Protein AF-R5IUL6-F1 (afdb_monomer)

Secondary structure (DSSP, 8-state):
-------EEEEETTEEEEEEEEEEETTEEEEEEEEE-TTSSSEEEEEEEEEEEEETTEEEEEE--HHHHHHHHHHHHHHHHHHHH-HHHHHHHHHTT-

Structure (mmCIF, N/CA/C/O backbone):
data_AF-R5IUL6-F1
#
_entry.id   AF-R5IUL6-F1
#
loop_
_atom_site.group_PDB
_atom_site.id
_atom_site.type_symbol
_atom_site.label_atom_id
_atom_site.label_alt_id
_atom_site.label_comp_id
_atom_site.label_asym_id
_atom_site.label_entity_id
_atom_site.label_seq_id
_atom_site.pdbx_PDB_ins_code
_atom_site.Cartn_x
_atom_site.Cartn_y
_atom_site.Cartn_z
_atom_site.occupancy
_atom_site.B_iso_or_equiv
_atom_site.auth_seq_id
_atom_site.auth_comp_id
_atom_site.auth_asym_id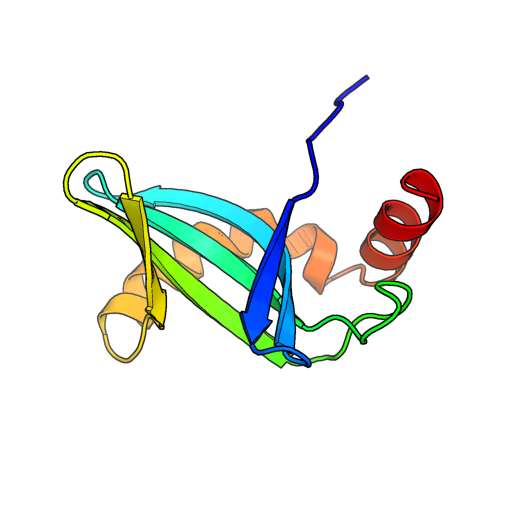
_atom_site.auth_atom_id
_atom_site.pdbx_PDB_model_num
ATOM 1 N N . MET A 1 1 ? 19.784 -0.424 15.870 1.00 31.06 1 MET A N 1
ATOM 2 C CA . MET A 1 1 ? 19.923 -0.282 14.408 1.00 31.06 1 MET A CA 1
ATOM 3 C C . MET A 1 1 ? 18.813 -1.125 13.819 1.00 31.06 1 MET A C 1
ATOM 5 O O . MET A 1 1 ? 18.968 -2.335 13.747 1.00 31.06 1 MET A O 1
ATOM 9 N N . GLU A 1 2 ? 17.646 -0.533 13.577 1.00 32.31 2 GLU A N 1
ATOM 10 C CA . GLU A 1 2 ? 16.545 -1.252 12.932 1.00 32.31 2 GLU A CA 1
ATOM 11 C C . GLU A 1 2 ? 16.797 -1.233 11.428 1.00 32.31 2 GLU A C 1
ATOM 13 O O . GLU A 1 2 ? 16.511 -0.251 10.750 1.00 32.31 2 GLU A O 1
ATOM 18 N N . ASN A 1 3 ? 17.397 -2.310 10.925 1.00 36.06 3 ASN A N 1
ATOM 19 C CA . ASN A 1 3 ? 17.390 -2.625 9.501 1.00 36.06 3 ASN A CA 1
ATOM 20 C C . ASN A 1 3 ? 15.995 -3.156 9.153 1.00 36.06 3 ASN A C 1
ATOM 22 O O . ASN A 1 3 ? 15.814 -4.358 8.961 1.00 36.06 3 ASN A O 1
ATOM 26 N N . GLY A 1 4 ? 14.996 -2.273 9.140 1.00 41.00 4 GLY A N 1
ATOM 27 C CA . GLY A 1 4 ? 13.748 -2.566 8.451 1.00 41.00 4 GLY A CA 1
ATOM 28 C C . GLY A 1 4 ? 14.083 -2.653 6.970 1.00 41.00 4 GLY A C 1
ATOM 29 O O . GLY A 1 4 ? 14.402 -1.638 6.361 1.00 41.00 4 GLY A O 1
ATOM 30 N N . LEU A 1 5 ? 14.114 -3.865 6.416 1.00 46.88 5 LEU A N 1
ATOM 31 C CA . LEU A 1 5 ? 14.181 -4.074 4.973 1.00 46.88 5 LEU A CA 1
ATOM 32 C C . LEU A 1 5 ? 12.948 -3.407 4.364 1.00 46.88 5 LEU A C 1
ATOM 34 O O . LEU A 1 5 ? 11.843 -3.943 4.396 1.00 46.88 5 LEU A O 1
ATOM 38 N N . HIS A 1 6 ? 13.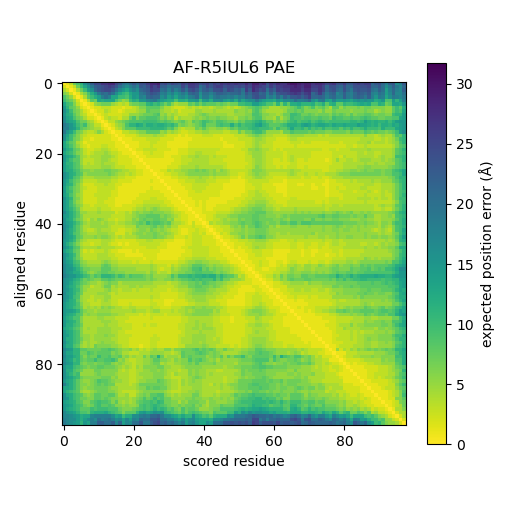138 -2.187 3.884 1.00 64.19 6 HIS A N 1
ATOM 39 C CA . HIS A 1 6 ? 12.116 -1.461 3.166 1.00 64.19 6 HIS A CA 1
ATOM 40 C C . HIS A 1 6 ? 11.884 -2.169 1.832 1.00 64.19 6 HIS A C 1
ATOM 42 O O . HIS A 1 6 ? 12.829 -2.429 1.090 1.00 64.19 6 HIS A O 1
ATOM 48 N N . THR A 1 7 ? 10.634 -2.550 1.576 1.00 79.44 7 THR A N 1
ATOM 49 C CA . THR A 1 7 ? 10.262 -3.374 0.422 1.00 79.44 7 THR A CA 1
ATOM 50 C C . THR A 1 7 ? 9.583 -2.493 -0.620 1.00 79.44 7 THR A C 1
ATOM 52 O O . THR A 1 7 ? 8.607 -1.807 -0.307 1.00 79.44 7 THR A O 1
ATOM 55 N N . VAL A 1 8 ? 10.106 -2.509 -1.847 1.00 80.81 8 VAL A N 1
ATOM 56 C CA . VAL A 1 8 ? 9.427 -1.975 -3.032 1.00 80.81 8 VAL A CA 1
ATOM 57 C C . VAL A 1 8 ? 8.767 -3.146 -3.753 1.00 80.81 8 VAL A C 1
ATOM 59 O O . VAL A 1 8 ? 9.397 -4.175 -3.990 1.00 80.81 8 VAL A O 1
ATOM 62 N N . VAL A 1 9 ? 7.484 -2.994 -4.052 1.00 83.19 9 VAL A N 1
ATOM 63 C CA . VAL A 1 9 ? 6.660 -3.933 -4.806 1.00 83.19 9 VAL A CA 1
ATOM 64 C C . VAL A 1 9 ? 6.456 -3.366 -6.205 1.00 83.19 9 VAL A C 1
ATOM 66 O O . VAL A 1 9 ? 6.085 -2.203 -6.351 1.00 83.19 9 VAL A O 1
ATOM 69 N N . GLU A 1 10 ? 6.685 -4.183 -7.225 1.00 83.00 10 GLU A N 1
ATOM 70 C CA . GLU A 1 10 ? 6.459 -3.828 -8.626 1.00 83.00 10 GLU A CA 1
ATOM 71 C C . GLU A 1 10 ? 5.288 -4.658 -9.159 1.00 83.00 10 GLU A C 1
ATOM 73 O O . GLU A 1 10 ? 5.341 -5.889 -9.126 1.00 83.00 10 GLU A O 1
ATOM 78 N N . PHE A 1 11 ? 4.212 -3.994 -9.590 1.00 76.94 11 PHE A N 1
ATOM 79 C CA . PHE A 1 11 ? 3.057 -4.673 -10.195 1.00 76.94 11 PHE A CA 1
ATOM 80 C C . PHE A 1 11 ? 3.217 -4.822 -11.711 1.00 76.94 11 PHE A C 1
ATOM 82 O O . PHE A 1 11 ? 2.839 -5.855 -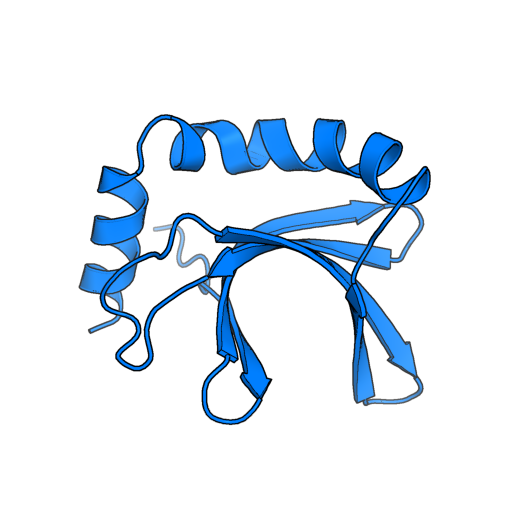12.251 1.00 76.94 11 PHE A O 1
ATOM 89 N N . ASP A 1 12 ? 3.813 -3.822 -12.368 1.00 77.06 12 ASP A N 1
ATOM 90 C CA . ASP A 1 12 ? 4.091 -3.762 -13.808 1.00 77.06 12 ASP A CA 1
ATOM 91 C C . ASP A 1 12 ? 5.398 -2.981 -14.057 1.00 77.06 12 ASP A C 1
ATOM 93 O O . ASP A 1 12 ? 5.836 -2.238 -13.180 1.00 77.06 12 ASP A O 1
ATOM 97 N N . GLU A 1 13 ? 5.951 -3.047 -15.282 1.00 74.62 13 GLU A N 1
ATOM 98 C CA . GLU A 1 13 ? 7.219 -2.402 -15.716 1.00 74.62 13 GLU A CA 1
ATOM 99 C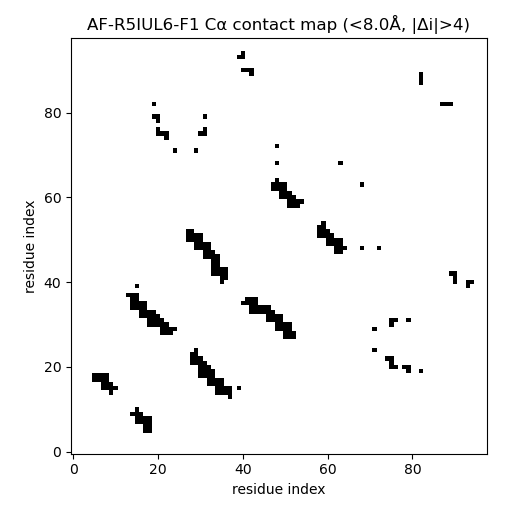 C . GLU A 1 13 ? 7.350 -0.904 -15.383 1.00 74.62 13 GLU A C 1
ATOM 101 O O . GLU A 1 13 ? 8.432 -0.336 -15.505 1.00 74.62 13 GLU A O 1
ATOM 106 N N . ASN A 1 14 ? 6.252 -0.230 -15.031 1.00 76.75 14 ASN A N 1
ATOM 107 C CA . ASN A 1 14 ? 6.274 1.168 -14.622 1.00 76.75 14 ASN A CA 1
ATOM 108 C C . ASN A 1 14 ? 5.419 1.466 -13.381 1.00 76.75 14 ASN A C 1
ATOM 110 O O . ASN A 1 14 ? 5.010 2.614 -13.174 1.00 76.75 14 ASN A O 1
ATOM 114 N N . ASP A 1 15 ? 5.151 0.464 -12.547 1.00 85.69 15 ASP A N 1
ATOM 115 C CA . ASP A 1 15 ? 4.287 0.627 -11.384 1.00 85.69 15 ASP A CA 1
ATOM 116 C C . ASP A 1 15 ? 4.923 0.087 -10.105 1.00 85.69 15 ASP A C 1
ATOM 118 O O . ASP A 1 15 ? 4.748 -1.071 -9.720 1.00 85.69 15 ASP A O 1
ATOM 122 N N . LYS A 1 16 ? 5.690 0.970 -9.457 1.00 90.12 16 LYS A N 1
ATOM 123 C CA . LYS A 1 16 ? 6.462 0.688 -8.250 1.00 90.12 16 LYS A CA 1
ATOM 124 C C . LYS A 1 16 ? 5.820 1.317 -7.024 1.00 90.12 16 LYS A C 1
ATOM 126 O O . LYS A 1 16 ? 5.405 2.478 -7.031 1.00 90.12 16 LYS A O 1
ATOM 131 N N . TRP A 1 17 ? 5.798 0.552 -5.944 1.00 92.00 17 TRP A N 1
ATOM 132 C CA . TRP A 1 17 ? 5.108 0.899 -4.714 1.00 92.00 17 TRP A CA 1
ATOM 133 C C . TRP A 1 17 ? 5.967 0.579 -3.508 1.00 92.00 17 TRP A C 1
ATOM 135 O O . TRP A 1 17 ? 6.453 -0.532 -3.341 1.00 92.00 17 TRP A O 1
ATOM 145 N N . PHE A 1 18 ? 6.127 1.550 -2.629 1.00 89.88 18 PHE A N 1
ATOM 146 C CA . PHE A 1 18 ? 6.867 1.404 -1.394 1.00 89.88 18 PHE A CA 1
ATOM 147 C C . PHE A 1 18 ? 5.939 0.990 -0.253 1.00 89.88 18 PHE A C 1
ATOM 149 O O . PHE A 1 18 ? 4.892 1.604 -0.031 1.00 89.88 18 PHE A O 1
ATOM 156 N N . VAL A 1 19 ? 6.340 -0.027 0.506 1.00 90.94 19 VAL A N 1
ATOM 157 C CA . VAL A 1 19 ? 5.593 -0.513 1.669 1.00 90.94 19 VAL A CA 1
ATOM 158 C C . VAL A 1 19 ? 5.828 0.397 2.881 1.00 90.94 19 VAL A C 1
ATOM 160 O O . VAL A 1 19 ? 6.918 0.426 3.450 1.00 90.94 19 VAL A O 1
ATOM 163 N N . LEU A 1 20 ? 4.788 1.117 3.307 1.00 88.31 20 LEU A N 1
ATOM 164 C CA . LEU A 1 20 ? 4.814 2.000 4.482 1.00 88.31 20 LEU A CA 1
ATOM 165 C C . LEU A 1 20 ? 4.565 1.261 5.793 1.00 88.31 20 LEU A C 1
ATOM 167 O O . LEU A 1 20 ? 5.171 1.574 6.814 1.00 88.31 20 LEU A O 1
ATOM 171 N N . ALA A 1 21 ? 3.626 0.321 5.773 1.00 89.06 21 ALA A N 1
ATOM 172 C CA . ALA A 1 21 ? 3.230 -0.448 6.940 1.00 89.06 21 ALA A CA 1
ATOM 173 C C . ALA A 1 21 ? 2.680 -1.801 6.503 1.00 89.06 21 ALA A C 1
ATOM 175 O O . ALA A 1 21 ? 2.038 -1.905 5.459 1.00 89.06 21 ALA A O 1
ATOM 176 N N . GLU A 1 22 ? 2.874 -2.821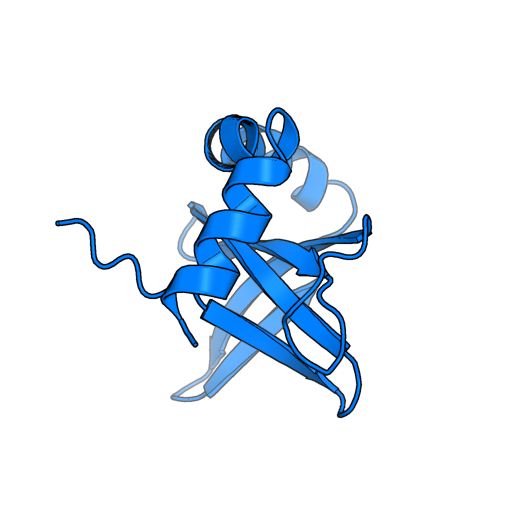 7.334 1.00 91.56 22 GLU A N 1
ATOM 177 C CA . GLU A 1 22 ? 2.328 -4.155 7.105 1.00 91.56 22 GLU A CA 1
ATOM 178 C C . GLU A 1 22 ? 1.721 -4.721 8.377 1.00 91.56 22 GLU A C 1
ATOM 180 O O . GLU A 1 22 ? 2.193 -4.464 9.489 1.00 91.56 22 GLU A O 1
ATOM 185 N N . LYS A 1 23 ? 0.676 -5.532 8.222 1.00 91.25 23 LYS A N 1
ATOM 186 C CA . LYS A 1 23 ? 0.051 -6.224 9.344 1.00 91.25 23 LYS A CA 1
ATOM 187 C C . LYS A 1 23 ? -0.606 -7.517 8.917 1.00 91.25 23 LYS A C 1
ATOM 189 O O . LYS A 1 23 ? -1.248 -7.594 7.874 1.00 91.25 23 LYS A O 1
ATOM 194 N N . ILE A 1 24 ? -0.501 -8.529 9.769 1.00 90.50 24 ILE A N 1
ATOM 195 C CA . ILE A 1 24 ? -1.214 -9.789 9.577 1.00 90.50 24 ILE A CA 1
ATOM 196 C C . ILE A 1 24 ? -2.578 -9.680 10.259 1.00 90.50 24 ILE A C 1
ATOM 198 O O . ILE A 1 24 ? -2.660 -9.502 11.474 1.00 90.50 24 ILE A O 1
ATOM 202 N N . ILE A 1 25 ? -3.652 -9.802 9.481 1.00 88.75 25 ILE A N 1
ATOM 203 C CA . ILE A 1 25 ? -5.037 -9.772 9.961 1.00 88.75 25 ILE A CA 1
ATOM 204 C C . ILE A 1 25 ? -5.710 -11.060 9.486 1.00 88.75 25 ILE A C 1
ATOM 206 O O . ILE A 1 25 ? -5.761 -11.338 8.292 1.00 88.75 25 ILE A O 1
ATOM 210 N N . ASN A 1 26 ? -6.208 -11.871 10.424 1.00 87.50 26 ASN A N 1
ATOM 211 C CA . ASN A 1 26 ? -6.857 -13.160 10.136 1.00 87.50 26 ASN A CA 1
ATOM 212 C C . ASN A 1 26 ? -6.020 -14.107 9.247 1.00 87.50 26 ASN A C 1
ATOM 214 O O . ASN A 1 26 ? -6.570 -14.851 8.442 1.00 87.50 26 ASN A O 1
ATOM 218 N N . GLY A 1 27 ? -4.691 -14.074 9.386 1.00 85.56 27 GLY A N 1
ATOM 219 C CA . GLY A 1 27 ? -3.773 -14.937 8.633 1.00 85.56 27 GLY A CA 1
ATOM 220 C C . GLY A 1 27 ? -3.384 -14.427 7.242 1.00 85.56 27 GLY A C 1
ATOM 221 O O . GLY A 1 27 ? -2.564 -15.064 6.592 1.00 85.56 27 GLY A O 1
ATOM 222 N N . SER A 1 28 ? -3.906 -13.282 6.796 1.00 90.06 28 SER A N 1
ATOM 223 C CA . SER A 1 28 ? -3.456 -12.618 5.566 1.00 90.06 28 SER A CA 1
ATOM 224 C C . SER A 1 28 ? -2.584 -11.409 5.890 1.00 90.06 28 SER A C 1
ATOM 226 O O . SER A 1 28 ? -2.878 -10.675 6.837 1.00 90.06 28 SER A O 1
ATOM 228 N N . LYS A 1 29 ? -1.518 -11.197 5.112 1.00 92.69 29 LYS A N 1
ATOM 229 C CA . LYS A 1 29 ? -0.673 -10.000 5.212 1.00 92.69 29 LYS A CA 1
ATOM 230 C C . LYS A 1 29 ? -1.346 -8.872 4.436 1.00 92.69 29 LYS A C 1
ATOM 232 O O . LYS A 1 29 ? -1.683 -9.054 3.273 1.00 92.69 29 LYS A O 1
ATOM 237 N N . TYR A 1 30 ? -1.548 -7.737 5.086 1.00 93.75 30 TYR A N 1
ATOM 238 C CA . TYR A 1 30 ? -2.022 -6.508 4.466 1.00 93.75 30 TYR A CA 1
ATOM 239 C C . TYR A 1 30 ? -0.910 -5.476 4.504 1.00 93.75 30 TYR A C 1
ATOM 241 O O . TYR A 1 30 ? -0.322 -5.267 5.567 1.00 93.75 30 TYR A O 1
ATOM 249 N N . SER A 1 31 ? -0.674 -4.811 3.381 1.00 94.06 31 SER A N 1
ATOM 250 C CA . SER A 1 31 ? 0.390 -3.821 3.236 1.00 94.06 31 SER A CA 1
ATOM 251 C C . SER A 1 31 ? -0.210 -2.498 2.767 1.00 94.06 31 SER A C 1
ATOM 253 O O . SER A 1 31 ? -0.990 -2.468 1.814 1.00 94.06 31 SER A O 1
ATOM 255 N N . TYR A 1 32 ? 0.114 -1.412 3.469 1.00 92.88 32 TYR A N 1
ATOM 256 C CA . TYR A 1 32 ? -0.214 -0.041 3.083 1.00 92.88 32 TYR A CA 1
ATOM 257 C C . TYR A 1 32 ? 0.939 0.503 2.249 1.00 92.88 32 TYR A C 1
ATOM 259 O O . TYR A 1 32 ? 2.078 0.556 2.717 1.00 92.88 32 TYR A O 1
ATOM 267 N N . LEU A 1 33 ? 0.644 0.867 1.011 1.00 92.19 33 LEU A N 1
ATOM 268 C CA . LEU A 1 33 ? 1.621 1.230 0.002 1.00 92.19 33 LEU A CA 1
ATOM 269 C C . LEU A 1 33 ? 1.488 2.703 -0.369 1.00 92.19 33 LEU A C 1
ATOM 271 O O . LEU A 1 33 ? 0.380 3.240 -0.392 1.00 92.19 33 LEU A O 1
ATOM 275 N N . VAL A 1 34 ? 2.611 3.318 -0.722 1.00 91.31 34 VAL A N 1
ATOM 276 C CA . VAL A 1 34 ? 2.670 4.611 -1.411 1.00 91.31 34 VAL A CA 1
ATOM 277 C C . VAL A 1 34 ? 3.419 4.434 -2.720 1.00 91.31 34 VAL A C 1
ATOM 279 O O . VAL A 1 34 ? 4.425 3.725 -2.775 1.00 91.31 34 VAL A O 1
ATOM 282 N N . ARG A 1 35 ? 2.932 5.044 -3.791 1.00 91.56 35 ARG A N 1
ATOM 283 C CA . ARG A 1 35 ? 3.567 4.923 -5.096 1.00 91.56 35 ARG A CA 1
ATOM 284 C C . ARG A 1 35 ? 4.907 5.657 -5.116 1.00 91.56 35 ARG A C 1
ATOM 286 O O . ARG A 1 35 ? 5.056 6.722 -4.517 1.00 91.56 35 ARG A O 1
ATOM 293 N N . VAL A 1 36 ? 5.883 5.099 -5.821 1.00 90.38 36 VAL A N 1
ATOM 294 C CA . VAL A 1 36 ? 7.181 5.737 -6.074 1.00 90.38 36 VAL A CA 1
ATOM 295 C C . VAL A 1 36 ? 7.407 5.889 -7.570 1.00 90.38 36 VAL A C 1
ATOM 297 O O . VAL A 1 36 ? 6.825 5.173 -8.387 1.00 90.38 36 VAL A O 1
ATOM 300 N N . ASN A 1 37 ? 8.233 6.858 -7.950 1.00 88.50 37 ASN A N 1
ATOM 301 C CA . ASN A 1 37 ? 8.633 7.000 -9.343 1.00 88.50 37 ASN A CA 1
ATOM 302 C C . ASN A 1 37 ? 9.567 5.854 -9.789 1.00 88.50 37 ASN A C 1
ATOM 304 O O . ASN A 1 37 ? 10.038 5.052 -8.986 1.00 88.50 37 ASN A O 1
ATOM 308 N N . GLN A 1 38 ? 9.860 5.788 -11.091 1.00 85.44 38 GLN A N 1
ATOM 309 C CA . GLN A 1 38 ? 10.676 4.710 -11.673 1.00 85.44 38 GLN A CA 1
ATOM 310 C C . GLN A 1 38 ? 12.071 4.573 -11.059 1.00 85.44 38 GLN A C 1
ATOM 312 O O . GLN A 1 38 ? 12.588 3.460 -10.931 1.00 85.44 38 GLN A O 1
ATOM 317 N N . ASN A 1 39 ? 12.657 5.706 -10.675 1.00 84.25 39 ASN A N 1
ATOM 318 C CA . ASN A 1 39 ? 13.985 5.776 -10.078 1.00 84.25 39 ASN A CA 1
ATOM 319 C C . ASN A 1 39 ? 13.978 5.480 -8.573 1.00 84.25 39 ASN A C 1
ATOM 321 O O . ASN A 1 39 ? 15.050 5.469 -7.976 1.00 84.25 39 ASN A O 1
ATOM 325 N N . GLU A 1 40 ? 12.801 5.273 -7.970 1.00 82.81 40 GLU A N 1
ATOM 326 C CA . GLU A 1 40 ? 12.624 5.061 -6.531 1.00 82.81 40 GLU A CA 1
ATOM 327 C C . GLU A 1 40 ? 13.253 6.190 -5.691 1.00 82.81 40 GLU A C 1
ATOM 329 O O . GLU A 1 40 ? 13.770 5.950 -4.603 1.00 82.81 40 GLU A O 1
ATOM 334 N N . ASP A 1 41 ? 13.227 7.430 -6.199 1.00 81.69 41 ASP A N 1
ATOM 335 C CA . ASP A 1 41 ? 13.832 8.608 -5.554 1.00 81.69 41 ASP A CA 1
ATOM 336 C C . ASP A 1 41 ? 12.802 9.657 -5.095 1.00 81.69 41 ASP A C 1
ATOM 338 O O . ASP A 1 41 ? 13.125 10.543 -4.295 1.00 81.69 41 ASP A O 1
ATOM 342 N N . ASP A 1 42 ? 11.546 9.522 -5.530 1.00 83.56 42 ASP A N 1
ATOM 343 C CA . ASP A 1 42 ? 10.446 10.385 -5.114 1.00 83.56 42 ASP A CA 1
ATOM 344 C C . ASP A 1 42 ? 9.148 9.596 -4.921 1.00 83.56 42 ASP A C 1
ATOM 346 O O . ASP A 1 42 ? 8.860 8.626 -5.631 1.00 83.56 42 ASP A O 1
ATOM 350 N N . PHE A 1 43 ? 8.355 10.053 -3.954 1.00 85.31 43 PHE A N 1
ATOM 351 C CA . PHE A 1 43 ? 7.039 9.503 -3.651 1.00 85.31 43 PHE A CA 1
ATOM 352 C C . PHE A 1 43 ? 5.968 10.260 -4.422 1.00 85.31 43 PHE A C 1
ATOM 354 O O . PHE A 1 43 ? 5.965 11.490 -4.472 1.00 85.31 43 PHE A O 1
ATOM 361 N N . ILE A 1 44 ? 5.029 9.512 -4.978 1.00 86.94 44 ILE A N 1
ATOM 362 C CA . ILE A 1 44 ? 3.837 10.034 -5.631 1.00 86.94 44 ILE A CA 1
ATOM 363 C C . ILE A 1 44 ? 2.701 9.895 -4.615 1.00 86.94 44 ILE A C 1
ATOM 365 O O . ILE A 1 44 ? 2.575 8.845 -3.989 1.00 86.94 44 ILE A O 1
ATOM 369 N N . ASP A 1 45 ? 1.905 10.954 -4.426 1.00 83.94 45 ASP A N 1
ATOM 370 C CA . ASP A 1 45 ? 0.801 11.020 -3.449 1.00 83.94 45 ASP A CA 1
ATOM 371 C C . ASP A 1 45 ? -0.393 10.148 -3.881 1.00 83.94 45 ASP A C 1
ATOM 373 O O . ASP A 1 45 ? -1.492 10.614 -4.177 1.00 83.94 45 ASP A O 1
ATOM 377 N N . GLU A 1 46 ? -0.133 8.852 -3.991 1.00 90.12 46 GLU A N 1
ATOM 378 C CA . GLU A 1 46 ? -1.043 7.804 -4.407 1.00 90.12 46 GLU A CA 1
ATOM 379 C C . GLU A 1 46 ? -0.817 6.614 -3.474 1.00 90.12 46 GLU A C 1
ATOM 381 O O . GLU A 1 46 ? 0.307 6.130 -3.325 1.00 90.12 46 GLU A O 1
ATOM 386 N N . TYR A 1 47 ? -1.885 6.164 -2.812 1.00 90.69 47 TYR A N 1
ATOM 387 C CA . TYR A 1 47 ? -1.818 5.118 -1.795 1.00 90.69 47 TYR A CA 1
ATOM 388 C C . TYR A 1 47 ? -2.721 3.952 -2.152 1.00 90.69 47 TYR A C 1
ATOM 390 O O . TYR A 1 47 ? -3.819 4.137 -2.679 1.00 90.69 47 TYR A O 1
ATOM 398 N N . GLN A 1 48 ? -2.288 2.754 -1.779 1.00 93.12 48 GLN A N 1
ATOM 399 C CA . GLN A 1 48 ? -3.041 1.531 -2.011 1.00 93.12 48 GLN A CA 1
ATOM 400 C C . GLN A 1 48 ? -2.879 0.571 -0.836 1.00 93.12 48 GLN A C 1
ATOM 402 O O . GLN A 1 48 ? -1.841 0.539 -0.183 1.00 93.12 48 GLN A O 1
ATOM 407 N N . VAL A 1 49 ? -3.905 -0.236 -0.567 1.00 94.25 49 VAL A N 1
ATOM 408 C CA . VAL A 1 49 ? -3.779 -1.389 0.328 1.00 94.25 49 VAL A CA 1
ATOM 409 C C . VAL A 1 49 ? -3.832 -2.648 -0.506 1.00 94.25 49 VAL A C 1
ATOM 411 O O . VAL A 1 49 ? -4.762 -2.831 -1.293 1.00 94.25 49 VAL A O 1
ATOM 414 N N . VAL A 1 50 ? -2.865 -3.531 -0.298 1.00 94.81 50 VAL A N 1
ATOM 415 C CA . VAL A 1 50 ? -2.863 -4.860 -0.906 1.00 94.81 50 VAL A CA 1
ATOM 416 C C . VAL A 1 50 ? -2.905 -5.936 0.156 1.00 94.81 50 VAL A C 1
ATOM 418 O O . VAL A 1 50 ? -2.481 -5.733 1.295 1.00 94.81 50 VAL A O 1
ATOM 421 N N . LYS A 1 51 ? -3.450 -7.082 -0.226 1.00 94.81 51 LYS A N 1
ATOM 422 C CA . LYS A 1 51 ? -3.480 -8.296 0.570 1.00 94.81 51 LYS A CA 1
ATOM 423 C C . LYS A 1 51 ? -2.630 -9.342 -0.123 1.00 94.81 51 LYS A C 1
ATOM 425 O O . LYS A 1 51 ? -2.943 -9.720 -1.249 1.00 94.81 51 LYS A O 1
ATOM 430 N N . SER A 1 52 ? -1.619 -9.841 0.574 1.00 91.81 52 SER A N 1
ATOM 431 C CA . SER A 1 52 ? -0.826 -10.967 0.103 1.00 91.81 52 SER A CA 1
ATOM 432 C C . SER A 1 52 ? -1.396 -12.296 0.585 1.00 91.81 52 SER A C 1
ATOM 434 O O . SER A 1 52 ? -1.779 -12.446 1.755 1.00 91.81 52 SER A O 1
ATOM 436 N N . TYR A 1 53 ? -1.390 -13.285 -0.300 1.00 86.75 53 TYR A N 1
ATOM 437 C CA . TYR A 1 53 ? -1.681 -14.682 0.001 1.00 86.75 53 TYR A CA 1
ATOM 438 C C . TYR A 1 53 ? -0.722 -15.598 -0.755 1.00 86.75 53 TYR A C 1
ATOM 440 O O . TYR A 1 53 ? -0.206 -15.246 -1.810 1.00 86.75 53 TYR A O 1
ATOM 448 N N . PHE A 1 54 ? -0.481 -16.777 -0.188 1.00 83.94 54 PHE A N 1
ATOM 449 C CA . PHE A 1 54 ? 0.402 -17.778 -0.773 1.00 83.94 54 PHE A CA 1
ATOM 450 C C . PHE A 1 54 ? -0.433 -18.901 -1.382 1.00 83.94 54 PHE A C 1
ATOM 452 O O . PHE A 1 54 ? -1.286 -19.469 -0.694 1.00 83.94 54 PHE A O 1
ATOM 459 N N . ASP A 1 55 ? -0.164 -19.235 -2.642 1.00 84.69 55 ASP A N 1
ATOM 460 C CA . ASP A 1 55 ? -0.624 -20.476 -3.268 1.00 84.69 55 ASP A CA 1
ATOM 461 C C . ASP A 1 55 ? 0.609 -21.303 -3.653 1.00 84.69 55 ASP A C 1
ATOM 463 O O . ASP A 1 55 ? 1.397 -20.940 -4.528 1.00 84.69 55 ASP A O 1
ATOM 467 N N . GLY A 1 56 ? 0.847 -22.383 -2.905 1.00 89.75 56 GLY A N 1
ATOM 468 C CA . GLY A 1 56 ? 2.096 -23.137 -2.975 1.00 89.75 56 GLY A CA 1
ATOM 469 C C . GLY A 1 56 ? 3.297 -22.322 -2.481 1.00 89.75 56 GLY A C 1
ATOM 470 O O . GLY A 1 56 ? 3.381 -22.001 -1.296 1.00 89.75 56 GLY A O 1
ATOM 471 N N . ASN A 1 57 ? 4.238 -22.041 -3.386 1.00 89.81 57 ASN A N 1
ATOM 472 C CA . ASN A 1 57 ? 5.443 -21.247 -3.110 1.00 89.81 57 ASN A CA 1
ATOM 473 C C . ASN A 1 57 ? 5.355 -19.818 -3.662 1.00 89.81 57 ASN A C 1
ATOM 475 O O . ASN A 1 57 ? 6.282 -19.037 -3.452 1.00 89.81 57 ASN A O 1
ATOM 479 N N . ASP A 1 58 ? 4.274 -19.495 -4.368 1.00 87.81 58 ASP A N 1
ATOM 480 C CA . ASP A 1 58 ? 4.111 -18.216 -5.041 1.00 87.81 58 ASP A CA 1
ATOM 481 C C . ASP A 1 58 ? 3.282 -17.272 -4.158 1.00 87.81 58 ASP A C 1
ATOM 483 O O . ASP A 1 58 ? 2.266 -17.668 -3.575 1.00 87.81 58 ASP A O 1
ATOM 487 N N . GLU A 1 59 ? 3.738 -16.023 -4.029 1.00 84.62 59 GLU A N 1
ATOM 488 C CA . GLU A 1 59 ? 3.008 -14.947 -3.353 1.00 84.62 59 GLU A CA 1
ATOM 489 C C . GLU A 1 59 ? 2.199 -14.161 -4.385 1.00 84.62 59 GLU A C 1
ATOM 491 O O . GLU A 1 59 ? 2.742 -13.638 -5.357 1.00 84.62 59 GLU A O 1
ATOM 496 N N . TYR A 1 60 ? 0.898 -14.055 -4.145 1.00 87.50 60 TYR A N 1
ATOM 497 C CA . TYR A 1 60 ? -0.036 -13.272 -4.942 1.00 87.50 60 TYR A CA 1
ATOM 498 C C . TYR A 1 60 ? -0.515 -12.081 -4.129 1.00 87.50 60 TYR A C 1
ATOM 500 O O . TYR A 1 60 ? -0.650 -12.164 -2.906 1.00 87.50 60 TYR A O 1
ATOM 508 N N . MET A 1 61 ? -0.795 -10.978 -4.815 1.00 90.38 61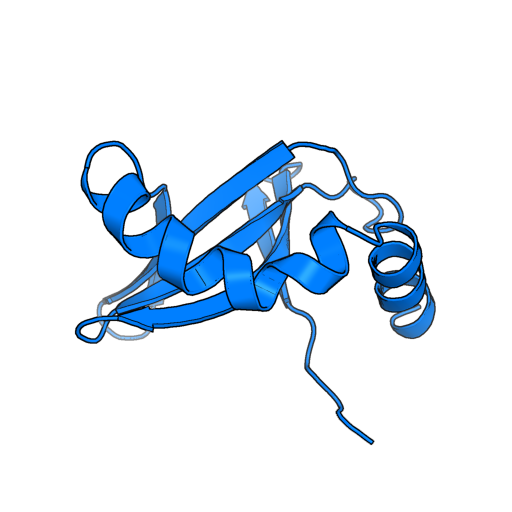 MET A N 1
ATOM 509 C CA . MET A 1 61 ? -1.251 -9.737 -4.202 1.00 90.38 61 MET A CA 1
ATOM 510 C C . MET A 1 61 ? -2.533 -9.267 -4.873 1.00 90.38 61 MET A C 1
ATOM 512 O O . MET A 1 61 ? -2.573 -9.115 -6.090 1.00 90.38 61 MET A O 1
ATOM 516 N N . ASP A 1 62 ? -3.552 -8.988 -4.064 1.00 92.12 62 ASP A N 1
ATOM 517 C CA . ASP A 1 62 ? -4.815 -8.413 -4.522 1.00 92.12 62 ASP A CA 1
ATOM 518 C C . ASP A 1 62 ? -5.051 -7.039 -3.898 1.00 92.12 62 ASP A C 1
ATOM 520 O O . ASP A 1 62 ? -4.827 -6.825 -2.701 1.00 92.12 62 ASP A O 1
ATOM 524 N N . VAL A 1 63 ? -5.557 -6.104 -4.705 1.00 93.44 63 VAL A N 1
ATOM 525 C CA . VAL A 1 63 ? -5.942 -4.771 -4.232 1.00 93.44 63 VAL A CA 1
ATOM 526 C C . VAL A 1 63 ? -7.175 -4.873 -3.340 1.00 93.44 63 VAL A C 1
ATOM 528 O O . VAL A 1 63 ? -8.230 -5.370 -3.743 1.00 93.44 63 VAL A O 1
ATOM 531 N N . VAL A 1 64 ? -7.061 -4.352 -2.122 1.00 94.56 64 VAL A N 1
ATOM 532 C CA . VAL A 1 64 ? -8.137 -4.379 -1.133 1.00 94.56 64 VAL A CA 1
ATOM 533 C C . VAL A 1 64 ? -9.059 -3.189 -1.343 1.00 94.56 64 VAL A C 1
ATOM 535 O O . VAL A 1 64 ? -8.643 -2.038 -1.261 1.00 94.56 64 VAL A O 1
ATOM 538 N N . ASN A 1 65 ? -10.344 -3.465 -1.554 1.00 93.75 65 ASN A N 1
ATOM 539 C CA . ASN A 1 65 ? -11.354 -2.455 -1.856 1.00 93.75 65 ASN A CA 1
ATOM 540 C C . ASN A 1 65 ? -12.613 -2.625 -0.985 1.00 93.75 65 ASN A C 1
ATOM 542 O O . ASN A 1 65 ? -12.802 -3.626 -0.292 1.00 93.75 65 ASN A O 1
ATOM 546 N N . GLY A 1 66 ? -13.506 -1.631 -1.015 1.00 93.50 66 GLY A N 1
ATOM 547 C CA . GLY A 1 66 ? -14.841 -1.729 -0.415 1.00 93.50 66 GLY A CA 1
ATOM 548 C C . GLY A 1 66 ? -14.848 -1.872 1.113 1.00 93.50 66 GLY A C 1
ATOM 549 O O . GLY A 1 66 ? -14.188 -1.122 1.831 1.00 93.50 66 GLY A O 1
ATOM 550 N N . ASP A 1 67 ? -15.655 -2.798 1.632 1.00 94.19 67 ASP A N 1
ATOM 551 C CA . ASP A 1 67 ? -15.856 -2.959 3.080 1.00 94.19 67 ASP A CA 1
ATOM 552 C C . ASP A 1 67 ? -14.675 -3.614 3.799 1.00 94.19 67 ASP A C 1
ATOM 554 O O . ASP A 1 67 ? -14.493 -3.392 4.997 1.00 94.19 67 ASP A O 1
ATOM 558 N N . GLU A 1 68 ? -13.864 -4.402 3.093 1.00 93.50 68 GLU A N 1
ATOM 559 C CA . GLU A 1 68 ? -12.620 -4.939 3.645 1.00 93.50 68 GLU A CA 1
ATOM 560 C C . GLU A 1 68 ? -11.631 -3.802 3.908 1.00 93.50 68 GLU A C 1
ATOM 562 O O . GLU A 1 68 ? -11.111 -3.693 5.019 1.00 93.50 68 GLU A O 1
ATOM 567 N N . LEU A 1 69 ? -11.487 -2.878 2.949 1.00 93.31 69 LEU A N 1
ATOM 568 C CA . LEU A 1 69 ? -10.617 -1.708 3.072 1.00 93.31 69 LEU A CA 1
ATOM 569 C C . LEU A 1 69 ? -1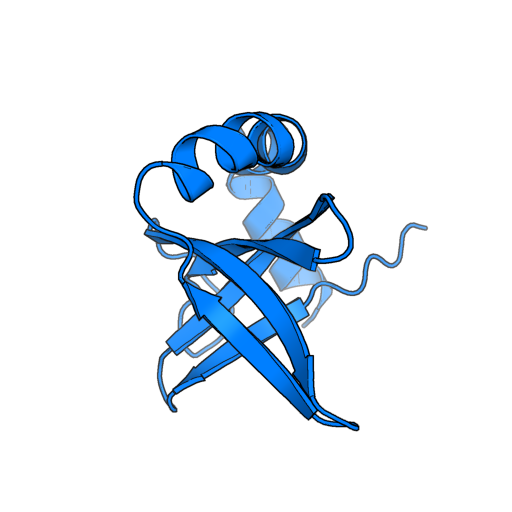0.941 -0.880 4.326 1.00 93.31 69 LEU A C 1
ATOM 571 O O . LEU A 1 69 ? -10.049 -0.543 5.102 1.00 93.31 69 LEU A O 1
ATOM 575 N N . LYS A 1 70 ? -12.228 -0.618 4.586 1.00 91.62 70 LYS A N 1
ATOM 576 C CA . LYS A 1 70 ? -12.685 0.141 5.768 1.00 91.62 70 LYS A CA 1
ATOM 577 C C . LYS A 1 70 ? -12.329 -0.527 7.097 1.00 91.62 70 LYS A C 1
ATOM 579 O O . LYS A 1 70 ? -12.216 0.163 8.106 1.00 91.62 70 LYS A O 1
ATOM 584 N N . LYS A 1 71 ? -12.193 -1.856 7.119 1.00 91.00 71 LYS A N 1
ATOM 585 C CA . LYS A 1 71 ? -11.830 -2.617 8.324 1.00 91.00 71 LYS A CA 1
ATOM 586 C C . LYS A 1 71 ? -10.324 -2.625 8.553 1.00 91.00 71 LYS A C 1
ATOM 588 O O . LYS A 1 71 ? -9.898 -2.585 9.703 1.00 91.00 71 LYS A O 1
ATOM 593 N N . VAL A 1 72 ? -9.535 -2.675 7.481 1.00 92.81 72 VAL A N 1
ATOM 594 C CA . VAL A 1 72 ? -8.071 -2.785 7.572 1.00 92.81 72 VAL A CA 1
ATOM 595 C C . VAL A 1 72 ? -7.381 -1.429 7.681 1.00 92.81 72 VAL A C 1
ATOM 597 O O . VAL A 1 72 ? -6.418 -1.313 8.432 1.00 92.81 72 VAL A O 1
ATOM 600 N N . ILE A 1 73 ? -7.896 -0.383 7.023 1.00 89.88 73 ILE A N 1
ATOM 601 C CA . ILE A 1 73 ? -7.304 0.965 7.050 1.00 89.88 73 ILE A CA 1
ATOM 602 C C . ILE A 1 73 ? -7.076 1.475 8.478 1.00 89.88 73 ILE A C 1
ATOM 604 O O . ILE A 1 73 ? -5.954 1.870 8.773 1.00 89.88 73 ILE A O 1
ATOM 608 N N . PRO A 1 74 ? -8.051 1.435 9.407 1.00 91.00 74 PRO A N 1
ATOM 609 C CA . PRO A 1 74 ? -7.841 1.942 10.765 1.00 91.00 74 PRO A CA 1
ATOM 610 C C . PRO A 1 74 ? -6.805 1.153 11.568 1.00 91.00 74 PRO A C 1
ATOM 612 O O . PRO A 1 74 ? -6.399 1.602 12.631 1.00 91.00 74 PRO A O 1
ATOM 615 N N . VAL A 1 75 ? -6.429 -0.034 11.091 1.00 90.75 75 VAL A N 1
ATOM 616 C CA . VAL A 1 75 ? -5.470 -0.945 11.721 1.00 90.75 75 VAL A CA 1
ATOM 617 C C . VAL A 1 75 ? -4.086 -0.845 11.075 1.00 90.75 75 VAL A C 1
ATOM 619 O O . VAL A 1 75 ? -3.153 -1.385 11.653 1.00 90.75 75 VAL A O 1
ATOM 622 N N . LEU A 1 76 ? -3.979 -0.214 9.898 1.00 88.75 76 LEU A N 1
ATOM 623 C CA . LEU A 1 76 ? -2.736 0.058 9.164 1.00 88.75 76 LEU A CA 1
ATOM 624 C C . LEU A 1 76 ? -2.317 1.532 9.256 1.00 88.75 76 LEU A C 1
ATOM 626 O O . LEU A 1 76 ? -1.132 1.841 9.313 1.00 88.75 76 LEU A O 1
ATOM 630 N N . ILE A 1 77 ? -3.283 2.458 9.242 1.00 84.75 77 ILE A N 1
ATOM 631 C CA . ILE A 1 77 ? -3.022 3.898 9.318 1.00 84.75 77 ILE A CA 1
ATOM 632 C C . ILE A 1 77 ? -2.314 4.289 10.610 1.00 84.75 77 ILE A C 1
ATOM 634 O O . ILE A 1 77 ? -1.419 5.109 10.499 1.00 84.75 77 ILE A O 1
ATOM 638 N N . PRO A 1 78 ? -2.639 3.780 11.813 1.00 85.31 78 PRO A N 1
ATOM 639 C CA . PRO A 1 78 ? -1.889 4.141 13.016 1.00 85.31 78 PRO A CA 1
ATOM 640 C C . PRO A 1 78 ? -0.383 3.884 12.883 1.00 85.31 78 PRO A C 1
ATOM 642 O O . PRO A 1 78 ? 0.415 4.691 13.350 1.00 85.31 78 PRO A O 1
ATOM 645 N N . GLU A 1 79 ? -0.009 2.806 12.203 1.00 76.81 79 GLU A N 1
ATOM 646 C CA . GLU A 1 79 ? 1.361 2.393 11.915 1.00 76.81 79 GLU A CA 1
ATOM 647 C C . GLU A 1 79 ? 1.983 3.235 10.794 1.00 76.81 79 GLU A C 1
ATOM 649 O O . GLU A 1 79 ? 3.151 3.601 10.877 1.00 76.81 79 GLU A O 1
ATOM 654 N N . ALA A 1 80 ? 1.200 3.606 9.778 1.00 80.88 80 ALA A N 1
ATOM 655 C CA . ALA A 1 80 ? 1.645 4.487 8.696 1.00 80.88 80 ALA A CA 1
ATOM 656 C C . ALA A 1 80 ? 1.593 5.986 9.059 1.00 80.88 80 ALA A C 1
ATOM 658 O O . ALA A 1 80 ? 2.124 6.820 8.325 1.00 80.88 80 ALA A O 1
ATOM 659 N N . LYS A 1 81 ? 0.951 6.349 10.177 1.00 82.75 81 LYS A N 1
ATOM 660 C CA . LYS A 1 81 ? 0.570 7.726 10.521 1.00 82.75 81 LYS A CA 1
ATOM 661 C C . LYS A 1 81 ? 1.772 8.651 10.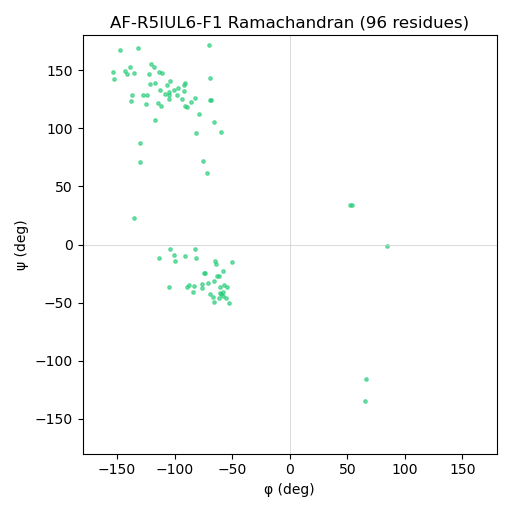576 1.00 82.75 81 LYS A C 1
ATOM 663 O O . LYS A 1 81 ? 1.714 9.743 10.026 1.00 82.75 81 LYS A O 1
ATOM 668 N N . GLU A 1 82 ? 2.859 8.201 11.197 1.00 83.19 82 GLU A N 1
ATOM 669 C CA . GLU A 1 82 ? 4.083 8.992 11.309 1.00 83.19 82 GLU A CA 1
ATOM 670 C C . GLU A 1 82 ? 4.629 9.383 9.934 1.00 83.19 82 GLU A C 1
ATOM 672 O O . GLU A 1 82 ? 5.048 10.518 9.747 1.00 83.19 82 GLU A O 1
ATOM 677 N N . TYR A 1 83 ? 4.595 8.469 8.969 1.00 82.56 83 TYR A N 1
ATOM 678 C CA . TYR A 1 83 ? 5.103 8.705 7.623 1.00 82.56 83 TYR A CA 1
ATOM 679 C C . TYR A 1 83 ? 4.172 9.568 6.770 1.00 82.56 83 TYR A C 1
ATOM 681 O O . TYR A 1 83 ? 4.644 10.364 5.964 1.00 82.56 83 TYR A O 1
ATOM 689 N N . ILE A 1 84 ? 2.860 9.433 6.975 1.00 80.44 84 ILE A N 1
ATOM 690 C CA . ILE A 1 84 ? 1.842 10.262 6.319 1.00 80.44 84 ILE A CA 1
ATOM 691 C C . ILE A 1 84 ? 1.908 11.704 6.845 1.00 80.44 84 ILE A C 1
ATOM 693 O O . ILE A 1 84 ? 1.833 12.652 6.070 1.00 80.44 84 ILE A O 1
ATOM 697 N N . GLU A 1 85 ? 2.062 11.885 8.160 1.00 84.62 85 GLU A N 1
ATOM 698 C CA . GLU A 1 85 ? 2.175 13.208 8.790 1.00 84.62 85 GLU A CA 1
ATOM 699 C C . GLU A 1 85 ? 3.533 13.874 8.523 1.00 84.62 85 GLU A C 1
ATOM 701 O O . GLU A 1 85 ? 3.624 15.102 8.538 1.00 84.62 85 GLU A O 1
ATOM 706 N N . HIS A 1 86 ? 4.568 13.074 8.248 1.00 84.94 86 HIS A N 1
ATOM 707 C CA . HIS A 1 86 ? 5.938 13.527 8.010 1.00 84.94 86 HIS A CA 1
ATOM 708 C C . HIS A 1 86 ? 6.545 12.935 6.722 1.00 84.94 86 HIS A C 1
ATOM 710 O O . HIS A 1 86 ? 7.4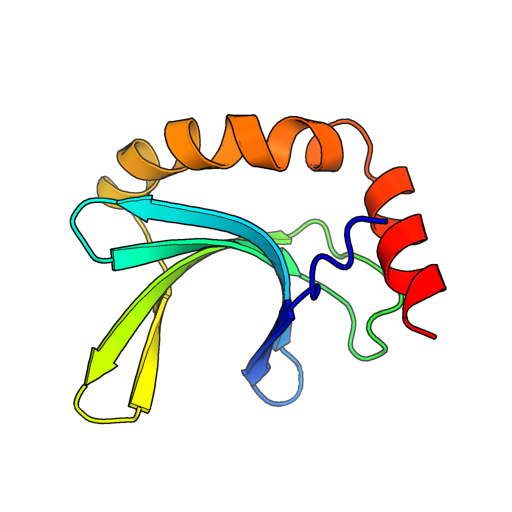67 12.108 6.798 1.00 84.94 86 HIS A O 1
ATOM 716 N N . PRO A 1 87 ? 6.093 13.360 5.524 1.00 79.19 87 PRO A N 1
ATOM 717 C CA . PRO A 1 87 ? 6.606 12.851 4.248 1.00 79.19 87 PRO A CA 1
ATOM 718 C C . PRO A 1 87 ? 8.123 13.035 4.056 1.00 79.19 87 PRO A C 1
ATOM 720 O O . PRO A 1 87 ? 8.765 12.308 3.302 1.00 79.19 87 PRO A O 1
ATOM 723 N N . GLU A 1 88 ? 8.756 13.976 4.755 1.00 82.06 88 GLU A N 1
ATOM 724 C CA . GLU A 1 88 ? 10.211 14.152 4.754 1.00 82.06 88 GLU A CA 1
ATOM 725 C C . GLU A 1 88 ? 10.969 12.947 5.328 1.00 82.06 88 GLU A C 1
ATOM 727 O O . GLU A 1 88 ? 12.114 12.695 4.944 1.00 82.06 88 GLU A O 1
ATOM 732 N N . LYS A 1 89 ? 10.344 12.181 6.232 1.00 81.44 89 LYS A N 1
ATOM 733 C CA . LYS A 1 89 ? 10.924 10.943 6.768 1.00 81.44 89 LYS A CA 1
ATOM 734 C C . LYS A 1 89 ? 10.945 9.849 5.712 1.00 81.44 89 LYS A C 1
ATOM 736 O O . LYS A 1 89 ? 11.899 9.078 5.671 1.00 81.44 89 LYS A O 1
ATOM 741 N N . LEU A 1 90 ? 9.954 9.837 4.822 1.00 77.06 90 LEU A N 1
ATOM 742 C CA . LEU A 1 90 ? 9.928 8.936 3.674 1.00 77.06 90 LEU A CA 1
ATOM 743 C C . LEU A 1 90 ? 11.113 9.194 2.747 1.00 77.06 90 LEU A C 1
ATOM 745 O O . LEU A 1 90 ? 11.842 8.265 2.405 1.00 77.06 90 LEU A O 1
ATOM 749 N N . LYS A 1 91 ? 11.395 10.461 2.426 1.00 75.50 91 LYS A N 1
ATOM 750 C CA . LYS A 1 91 ? 12.552 10.828 1.586 1.00 75.50 91 LYS A CA 1
ATOM 751 C C . LYS A 1 91 ? 13.889 10.399 2.194 1.00 75.50 91 LYS A C 1
ATOM 753 O O . LYS A 1 91 ? 14.789 9.963 1.479 1.00 75.50 91 LYS A O 1
ATOM 758 N N . GLN A 1 92 ? 14.016 10.467 3.520 1.00 77.50 92 GLN A N 1
ATOM 759 C CA . GLN A 1 92 ? 15.215 9.989 4.215 1.00 77.50 92 GLN A CA 1
ATOM 760 C C . GLN A 1 92 ? 15.410 8.474 4.093 1.00 77.50 92 GLN A C 1
ATOM 762 O O . GLN A 1 92 ? 16.555 8.022 4.079 1.00 77.50 92 GLN A O 1
ATOM 767 N N . ILE A 1 93 ? 14.330 7.693 3.999 1.00 73.12 93 ILE A N 1
ATOM 768 C CA . ILE A 1 93 ? 14.416 6.239 3.841 1.00 73.12 93 ILE A CA 1
ATOM 769 C C . ILE A 1 93 ? 15.050 5.879 2.493 1.00 73.12 93 ILE A C 1
ATOM 771 O O . ILE A 1 93 ? 16.032 5.139 2.471 1.00 73.12 93 ILE A O 1
ATOM 775 N N . LEU A 1 94 ? 14.580 6.470 1.393 1.00 67.81 94 LEU A N 1
ATOM 776 C CA . LEU A 1 94 ? 15.150 6.217 0.062 1.00 67.81 94 LEU A CA 1
ATOM 777 C C . LEU A 1 94 ? 16.636 6.597 0.006 1.00 67.81 94 LEU A C 1
ATOM 779 O O . LEU A 1 94 ? 17.465 5.808 -0.439 1.00 67.81 94 LEU A O 1
ATOM 783 N N . SER A 1 95 ? 17.006 7.743 0.590 1.00 65.25 95 SER A N 1
ATOM 784 C CA . SER A 1 95 ? 18.399 8.224 0.604 1.00 65.25 95 SER A CA 1
ATOM 785 C C . SER A 1 95 ? 19.396 7.338 1.363 1.00 65.25 95 SER A C 1
ATOM 787 O O . SER A 1 95 ? 20.599 7.504 1.195 1.00 65.25 95 SER A O 1
ATOM 789 N N . LYS A 1 96 ? 18.923 6.422 2.220 1.00 56.69 96 LYS A N 1
ATOM 790 C CA . LYS A 1 96 ? 19.777 5.465 2.946 1.00 56.69 96 LYS A CA 1
ATOM 791 C C . LYS A 1 96 ? 19.976 4.144 2.204 1.00 56.69 96 LYS A C 1
ATOM 793 O O . LYS A 1 96 ? 20.780 3.330 2.651 1.00 56.69 96 LYS A O 1
ATOM 798 N N . THR A 1 97 ? 19.222 3.927 1.131 1.00 49.97 97 THR A N 1
ATOM 799 C CA . THR A 1 97 ? 19.236 2.687 0.342 1.00 49.97 97 THR A CA 1
ATOM 800 C C . THR A 1 97 ? 20.073 2.833 -0.939 1.00 49.97 97 THR A C 1
ATOM 802 O O . THR A 1 97 ? 20.346 1.830 -1.594 1.00 49.97 97 THR A O 1
ATOM 805 N N . ALA A 1 98 ? 20.505 4.062 -1.259 1.00 43.62 98 ALA A N 1
ATOM 806 C CA . ALA A 1 98 ? 21.446 4.414 -2.328 1.00 43.62 98 ALA A CA 1
ATOM 807 C C . ALA A 1 98 ? 22.891 4.489 -1.806 1.00 43.62 98 ALA A C 1
ATOM 809 O O . ALA A 1 98 ? 23.807 4.083 -2.557 1.00 43.62 98 ALA A O 1
#

Radius of gyration: 13.57 Å; Cα contacts (8 Å, |Δi|>4): 146; chains: 1; bounding box: 37×37×30 Å

pLDDT: mean 82.76, std 13.89, range [31.06, 94.81]

Solvent-accessible surface area (backbone atoms only — not comparable to full-atom values): 5910 Å² total; per-residue (Å²): 134,86,80,72,82,77,50,75,48,70,84,48,104,86,42,37,28,37,55,64,30,75,47,76,55,99,87,33,42,34,35,41,30,34,30,32,44,94,82,58,78,49,76,43,103,45,74,49,44,35,37,42,49,74,63,90,90,47,79,44,76,45,80,51,58,72,74,61,32,68,63,47,44,75,73,42,43,74,70,28,38,67,48,71,79,34,56,70,57,51,54,54,53,45,68,74,77,112

Sequence (98 aa):
MENGLHTVVEFDENDKWFVLAEKIINGSKYSYLVRVNQNEDDFIDEYQVVKSYFDGNDEYMDVVNGDELKKVIPVLIPEAKEYIEHPEKLKQILSKTA

Nearest PDB structures (foldseek):
  6saz-assembly2_D  TM=3.927E-01  e=7.060E-01  Homo sapiens
  6w3f-assembly2_B  TM=5.996E-01  e=7.365E+00  synthetic construct
  7bn9-assembly1_A  TM=3.076E-01  e=9.950E-01  Bacillus subtilis subsp. subtilis str. 168
  4bl2-assembly1_A  TM=3.705E-01  e=2.346E+00  Staphylococcus aureus
  4gsk-assembly1_Z  TM=3.588E-01  e=3.708E+00  Saccharomyces cerevisiae S288C

Mean predicted aligned error: 6.2 Å

Foldseek 3Di:
DPPPVWDWDDPDPFWIWTFLWWDQDPNKIKTKTFTAGPVNQDTDRDIWIWIWDDDPNDIDIDTDDDPRCVVCCVVTCVSNVVCVVPVVVVNVVSVVVD